Protein AF-A0A3C1W6X6-F1 (afdb_monomer)

pLDDT: mean 95.77, std 2.45, range [83.62, 98.12]

Solvent-accessible surface area (backbone atoms only — not comparable to full-atom values): 4806 Å² total; per-residue (Å²): 105,64,94,84,52,65,65,88,92,65,80,93,77,54,68,93,47,35,94,77,49,53,71,83,41,43,69,62,53,50,50,29,52,76,70,72,42,70,50,75,30,56,35,66,29,69,86,48,65,55,21,58,54,47,32,51,55,45,38,76,73,72,41,53,57,43,65,48,55,50,19,48,54,43,44,54,72,69,75,104

Nearest PDB structures (foldseek):
  3flh-assembly1_A  TM=8.358E-01  e=1.006E-01  Lactiplantibacillus plantarum
  3fnj-assembly2_E  TM=8.887E-01  e=3.038E-01  Lactiplantibacillus plantarum
  1ecx-assembly1_A  TM=4.004E-01  e=1.961E+00  Thermotoga maritima
  3e70-assembly1_C  TM=4.599E-01  e=9.600E+00  Pyrococcus furiosus

Sequence (80 aa):
FFRLGHIPGAFNLPLKTFDTEVHSFLQYLEEARSSGKKVVIYCADKDCPDSLTTARKLARLGYSTSVYRGGWKEWRSAGL

Structure (mmCIF, N/CA/C/O backbone):
data_AF-A0A3C1W6X6-F1
#
_entry.id   AF-A0A3C1W6X6-F1
#
loop_
_atom_site.group_PDB
_atom_site.id
_atom_site.type_symbol
_atom_site.label_atom_id
_atom_site.label_alt_id
_atom_site.label_comp_id
_atom_site.label_asym_id
_atom_site.label_entity_id
_atom_site.label_seq_id
_atom_site.pdbx_PDB_ins_code
_atom_site.Cartn_x
_atom_site.Cartn_y
_atom_site.Cartn_z
_atom_site.occupancy
_atom_site.B_iso_or_equiv
_atom_site.auth_seq_id
_atom_site.auth_comp_id
_atom_site.auth_asym_id
_atom_site.auth_atom_id
_atom_site.pdbx_PDB_model_num
ATOM 1 N N . PHE A 1 1 ? 3.484 2.125 -12.880 1.00 83.62 1 PHE A N 1
ATOM 2 C CA . PHE A 1 1 ? 2.471 1.311 -13.583 1.00 83.62 1 PHE A CA 1
ATOM 3 C C . PHE A 1 1 ? 1.045 1.791 -13.318 1.00 83.62 1 PHE A C 1
ATOM 5 O O . PHE A 1 1 ? 0.260 1.717 -14.241 1.00 83.62 1 PHE A O 1
ATOM 12 N N . PHE A 1 2 ? 0.722 2.352 -12.144 1.00 91.62 2 PHE A N 1
ATOM 13 C CA . PHE A 1 2 ? -0.651 2.722 -11.757 1.00 91.62 2 PHE A CA 1
ATOM 14 C C . PHE A 1 2 ? -1.487 3.457 -12.830 1.00 91.62 2 PHE A C 1
ATOM 16 O O . PHE A 1 2 ? -2.612 3.057 -13.116 1.00 91.62 2 PHE A O 1
ATOM 23 N N . ARG A 1 3 ? -0.926 4.487 -13.491 1.00 92.44 3 ARG A N 1
ATOM 24 C CA . ARG A 1 3 ? -1.610 5.222 -14.583 1.00 92.44 3 ARG A CA 1
ATOM 25 C C . ARG A 1 3 ? -1.867 4.391 -15.849 1.00 92.44 3 ARG A C 1
ATOM 27 O O . ARG A 1 3 ? -2.733 4.748 -16.630 1.00 92.44 3 ARG A O 1
ATOM 34 N N . LEU A 1 4 ? -1.095 3.327 -16.066 1.00 90.25 4 LEU A N 1
ATOM 35 C CA . LEU A 1 4 ? -1.264 2.386 -17.181 1.00 90.25 4 LEU A CA 1
ATOM 36 C C . LEU A 1 4 ? -2.274 1.274 -16.849 1.00 90.25 4 LEU A C 1
ATOM 38 O O . LEU A 1 4 ? -2.669 0.527 -17.737 1.00 90.25 4 LEU A O 1
ATOM 42 N N . GLY A 1 5 ? -2.638 1.126 -15.574 1.00 93.06 5 GLY A N 1
ATOM 43 C CA . GLY A 1 5 ? -3.502 0.070 -15.061 1.00 93.06 5 GLY A CA 1
ATOM 44 C C . GLY A 1 5 ? -3.210 -0.211 -13.587 1.00 93.06 5 GLY A C 1
ATOM 45 O O . GLY A 1 5 ? -2.060 -0.132 -13.141 1.00 93.06 5 GLY A O 1
ATOM 46 N N . HIS A 1 6 ? -4.263 -0.512 -12.835 1.00 96.88 6 HIS A N 1
ATOM 47 C CA . HIS A 1 6 ? -4.221 -0.838 -11.414 1.00 96.88 6 HIS A CA 1
ATOM 48 C C . HIS A 1 6 ? -5.459 -1.657 -11.034 1.00 96.88 6 HIS A C 1
ATOM 50 O O . HIS A 1 6 ? -6.451 -1.661 -11.763 1.00 96.88 6 HIS A O 1
ATOM 56 N N . ILE A 1 7 ? -5.396 -2.338 -9.889 1.00 97.06 7 ILE A N 1
ATOM 57 C CA . ILE A 1 7 ? -6.543 -3.065 -9.332 1.00 97.06 7 ILE A CA 1
ATOM 58 C C . ILE A 1 7 ? -7.682 -2.059 -9.074 1.00 97.06 7 ILE A C 1
ATOM 60 O O . ILE A 1 7 ? -7.414 -1.035 -8.436 1.00 97.06 7 ILE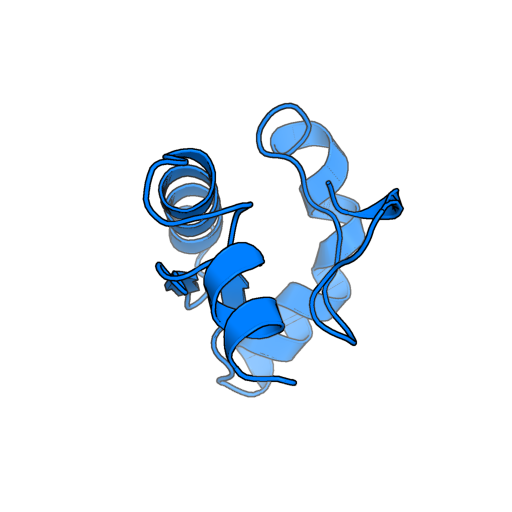 A O 1
ATOM 64 N N . PRO A 1 8 ? -8.925 -2.305 -9.536 1.00 96.19 8 PRO A N 1
ATOM 65 C CA . PRO A 1 8 ? -10.040 -1.381 -9.334 1.00 96.19 8 PRO A CA 1
ATOM 66 C C . PRO A 1 8 ? -10.236 -1.000 -7.862 1.00 96.19 8 PRO A C 1
ATOM 68 O O . PRO A 1 8 ? -10.207 -1.850 -6.975 1.00 96.19 8 PRO A O 1
ATOM 71 N N . GLY A 1 9 ? -10.415 0.297 -7.598 1.00 94.50 9 GLY A N 1
ATOM 72 C CA . GLY A 1 9 ? -10.557 0.833 -6.238 1.00 94.50 9 GLY A CA 1
ATOM 73 C C . GLY A 1 9 ? -9.244 0.972 -5.456 1.00 94.50 9 GLY A C 1
ATOM 74 O O . GLY A 1 9 ? -9.269 1.420 -4.312 1.00 94.50 9 GLY A O 1
ATOM 75 N N . ALA A 1 10 ? -8.094 0.621 -6.041 1.00 96.81 10 ALA A N 1
ATOM 76 C CA . ALA A 1 10 ? -6.804 0.845 -5.402 1.00 96.81 10 ALA A CA 1
ATOM 77 C C . ALA A 1 10 ? -6.422 2.329 -5.380 1.00 96.81 10 ALA A C 1
ATOM 79 O O . ALA A 1 10 ? -6.652 3.071 -6.332 1.00 96.81 10 ALA A O 1
ATOM 80 N N . PHE A 1 11 ? -5.724 2.724 -4.320 1.00 95.69 11 PHE A N 1
ATOM 81 C CA . PHE A 1 11 ? -5.094 4.032 -4.209 1.00 95.69 11 PHE A CA 1
ATOM 82 C C . PHE A 1 11 ? -3.613 3.968 -4.596 1.00 95.69 11 PHE A C 1
ATOM 84 O O . PHE A 1 11 ? -2.933 2.969 -4.351 1.00 95.69 11 PHE A O 1
ATOM 91 N N . ASN A 1 12 ? -3.097 5.050 -5.181 1.00 96.00 12 ASN A N 1
ATOM 92 C CA . ASN A 1 12 ? -1.683 5.168 -5.522 1.00 96.00 12 ASN A CA 1
ATOM 93 C C . ASN A 1 12 ? -0.904 5.813 -4.368 1.00 96.00 12 ASN A C 1
ATOM 95 O O . ASN A 1 12 ? -0.961 7.028 -4.209 1.00 96.00 12 ASN A O 1
ATOM 99 N N . LEU A 1 13 ? -0.150 5.008 -3.615 1.00 95.25 13 LEU A N 1
ATOM 100 C CA . LEU A 1 13 ? 0.777 5.467 -2.573 1.00 95.25 13 LEU A CA 1
ATOM 101 C C . LEU A 1 13 ? 2.189 4.909 -2.847 1.00 95.25 13 LEU A C 1
ATOM 103 O O . LEU A 1 13 ? 2.527 3.818 -2.372 1.00 95.25 13 LEU A O 1
ATOM 107 N N . PRO A 1 14 ? 3.015 5.602 -3.653 1.00 93.56 14 PRO A N 1
ATOM 108 C CA . PRO A 1 14 ? 4.386 5.185 -3.931 1.00 93.56 14 PRO A CA 1
ATOM 109 C C . PRO A 1 14 ? 5.263 5.205 -2.673 1.00 93.56 14 PRO A C 1
ATOM 111 O O . PRO A 1 14 ? 5.202 6.130 -1.867 1.00 93.56 14 PRO A O 1
ATOM 114 N N . LEU A 1 15 ? 6.166 4.228 -2.531 1.00 95.44 15 LEU A N 1
ATOM 115 C CA . LEU A 1 15 ? 7.070 4.163 -1.375 1.00 95.44 15 LEU A CA 1
ATOM 116 C C . LEU A 1 15 ? 7.949 5.420 -1.242 1.00 95.44 15 LEU A C 1
ATOM 118 O O . LEU A 1 15 ? 8.183 5.895 -0.131 1.00 95.44 15 LEU A O 1
ATOM 122 N N . LYS A 1 16 ? 8.409 5.971 -2.374 1.00 95.56 16 LYS A N 1
ATOM 123 C CA . LYS A 1 16 ? 9.278 7.159 -2.429 1.00 95.56 16 LYS A CA 1
ATOM 124 C C . LYS A 1 16 ? 8.636 8.400 -1.798 1.00 95.56 16 LYS A C 1
ATOM 126 O O . LYS A 1 16 ? 9.350 9.226 -1.246 1.00 95.56 16 LYS A O 1
ATOM 131 N N . THR A 1 17 ? 7.317 8.526 -1.893 1.00 95.44 17 THR A N 1
ATOM 132 C CA . THR A 1 17 ? 6.545 9.675 -1.400 1.00 95.44 17 THR A CA 1
ATOM 133 C C . THR A 1 17 ? 5.721 9.329 -0.164 1.00 95.44 17 THR A C 1
ATOM 135 O O . THR A 1 17 ? 4.908 10.135 0.276 1.00 95.44 17 THR A O 1
ATOM 138 N N . PHE A 1 18 ? 5.942 8.151 0.435 1.00 95.94 18 PHE A N 1
ATOM 139 C CA . PHE A 1 18 ? 5.133 7.662 1.549 1.00 95.94 18 PHE A CA 1
ATOM 140 C C . PHE A 1 18 ? 5.031 8.682 2.683 1.00 95.94 18 PHE A C 1
ATOM 142 O O . PHE A 1 18 ? 3.932 9.003 3.117 1.00 95.94 18 PHE A O 1
ATOM 149 N N . ASP A 1 19 ? 6.168 9.202 3.152 1.00 94.56 19 ASP A N 1
ATOM 150 C CA . ASP A 1 19 ? 6.200 10.032 4.360 1.00 94.56 19 ASP A CA 1
ATOM 151 C C . ASP A 1 19 ? 5.496 11.387 4.145 1.00 94.56 19 ASP A C 1
ATOM 153 O O . ASP A 1 19 ? 5.001 11.982 5.096 1.00 94.56 19 ASP A O 1
ATOM 157 N N . THR A 1 20 ? 5.383 11.847 2.895 1.00 95.81 20 THR A N 1
ATOM 158 C CA . THR A 1 20 ? 4.683 13.088 2.537 1.00 95.81 20 THR A CA 1
ATOM 159 C C . THR A 1 20 ? 3.218 12.870 2.161 1.00 95.81 20 THR A C 1
ATOM 161 O O . THR A 1 20 ? 2.394 13.746 2.400 1.00 95.81 20 THR A O 1
ATOM 164 N N . GLU A 1 21 ? 2.872 11.723 1.570 1.00 95.12 21 GLU A N 1
ATOM 165 C CA . GLU A 1 21 ? 1.542 11.479 0.989 1.00 95.12 21 GLU A CA 1
ATOM 166 C C . GLU A 1 21 ? 0.635 10.609 1.865 1.00 95.12 21 GLU A C 1
ATOM 168 O O . GLU A 1 21 ? -0.581 10.644 1.695 1.00 95.12 21 GLU A O 1
ATOM 173 N N . VAL A 1 22 ? 1.175 9.854 2.833 1.00 95.50 22 VAL A N 1
ATOM 174 C CA . VAL A 1 22 ? 0.369 8.958 3.687 1.00 95.50 22 VAL A CA 1
ATOM 175 C C . VAL A 1 22 ? -0.751 9.705 4.419 1.00 95.50 22 VAL A C 1
ATOM 177 O O . VAL A 1 22 ? -1.841 9.164 4.602 1.00 95.50 22 VAL A O 1
ATOM 180 N N . HIS A 1 23 ? -0.522 10.974 4.767 1.00 94.50 23 HIS A N 1
ATOM 181 C CA . HIS A 1 23 ? -1.503 11.817 5.444 1.00 94.50 23 HIS A CA 1
ATOM 182 C C . HIS A 1 23 ? -2.781 12.039 4.624 1.00 94.50 23 HIS A C 1
ATOM 184 O O . HIS A 1 23 ? -3.870 12.116 5.191 1.00 94.50 23 HIS A O 1
ATOM 190 N N . SER A 1 24 ? -2.679 12.055 3.292 1.00 96.38 24 SER A N 1
ATOM 191 C CA . SER A 1 24 ? -3.832 12.174 2.392 1.00 96.38 24 SER A CA 1
ATOM 192 C C . SER A 1 24 ? -4.751 10.948 2.426 1.00 96.38 24 SER A C 1
ATOM 194 O O . SER A 1 24 ? -5.881 11.019 1.950 1.00 96.38 24 SER A O 1
ATOM 196 N N . PHE A 1 25 ? -4.296 9.835 3.010 1.00 95.88 25 PHE A N 1
ATOM 197 C CA . PHE A 1 25 ? -5.052 8.589 3.122 1.00 95.88 25 PHE A CA 1
ATOM 198 C C . PHE A 1 25 ? -5.575 8.318 4.536 1.00 95.88 25 PHE A C 1
ATOM 200 O O . PHE A 1 25 ? -6.204 7.282 4.746 1.00 95.88 25 PHE A O 1
ATOM 207 N N . LEU A 1 26 ? -5.362 9.227 5.500 1.00 95.44 26 LEU A N 1
ATOM 208 C CA . LEU A 1 26 ? -5.732 9.001 6.904 1.00 95.44 26 LEU A CA 1
ATOM 209 C C . LEU A 1 26 ? -7.201 8.629 7.072 1.00 95.44 26 LEU A C 1
ATOM 211 O O . LEU A 1 26 ? -7.488 7.674 7.777 1.00 95.44 26 LEU A O 1
ATOM 215 N N . GLN A 1 27 ? -8.123 9.305 6.382 1.00 97.12 27 GLN A N 1
ATOM 216 C CA . GLN A 1 27 ? -9.548 8.978 6.479 1.00 97.12 27 GLN A CA 1
ATOM 217 C C . GLN A 1 27 ? -9.829 7.505 6.132 1.00 97.12 27 GLN A C 1
ATOM 219 O O . GLN A 1 27 ? -10.497 6.814 6.896 1.00 97.12 27 GLN A O 1
ATOM 224 N N . TYR A 1 28 ? -9.274 7.002 5.026 1.00 96.44 28 TYR A N 1
ATOM 225 C CA . TYR A 1 28 ? -9.458 5.612 4.595 1.00 96.44 28 TYR A CA 1
ATOM 226 C C . TYR A 1 28 ? -8.752 4.614 5.517 1.00 96.44 28 TYR A C 1
ATOM 228 O O . TYR A 1 28 ? -9.267 3.527 5.776 1.00 96.44 28 TYR A O 1
ATOM 236 N N . LEU A 1 29 ? -7.565 4.971 6.014 1.00 97.25 29 LEU A N 1
ATOM 237 C CA . LEU A 1 29 ? -6.807 4.137 6.946 1.00 97.25 29 LEU A CA 1
ATOM 238 C C . LEU A 1 29 ? -7.528 4.015 8.296 1.00 97.25 29 LEU A C 1
ATOM 240 O O . LEU A 1 29 ? -7.609 2.924 8.860 1.00 97.25 29 LEU A O 1
ATOM 244 N N . GLU A 1 30 ? -8.100 5.114 8.784 1.00 97.88 30 GLU A N 1
ATOM 245 C CA . GLU A 1 30 ? -8.902 5.148 10.004 1.00 97.88 30 GLU A CA 1
ATOM 246 C C . GLU A 1 30 ? -10.227 4.401 9.856 1.00 97.88 30 GLU A C 1
ATOM 248 O O . GLU A 1 30 ? -10.608 3.655 10.757 1.00 97.88 30 GLU A O 1
ATOM 253 N N . GLU A 1 31 ? -10.895 4.518 8.708 1.00 97.75 31 GLU A N 1
ATOM 254 C CA . GLU A 1 31 ? -12.084 3.721 8.397 1.00 97.75 31 GLU A CA 1
ATOM 255 C C . GLU A 1 31 ? -11.761 2.221 8.346 1.00 97.75 31 GLU A C 1
ATOM 257 O O . GLU A 1 31 ? -12.483 1.398 8.917 1.00 97.75 31 GLU A O 1
ATOM 262 N N . ALA A 1 32 ? -10.654 1.836 7.703 1.00 97.00 32 ALA A N 1
ATOM 263 C CA . ALA A 1 32 ? -10.217 0.444 7.681 1.00 97.00 32 ALA A CA 1
ATOM 264 C C . ALA A 1 32 ? -9.941 -0.069 9.102 1.00 97.00 32 ALA A C 1
ATOM 266 O O . ALA A 1 32 ? -10.380 -1.161 9.459 1.00 97.00 32 ALA A O 1
ATOM 267 N N . ARG A 1 33 ? -9.279 0.743 9.936 1.00 97.50 33 ARG A N 1
ATOM 268 C CA . ARG A 1 33 ? -8.991 0.414 11.335 1.00 97.50 33 ARG A CA 1
ATOM 269 C C . ARG A 1 33 ? -10.264 0.239 12.163 1.00 97.50 33 ARG A C 1
ATOM 271 O O . ARG A 1 33 ? -10.396 -0.775 12.843 1.00 97.50 33 ARG A O 1
ATOM 278 N N . SER A 1 34 ? -11.197 1.189 12.099 1.00 97.69 34 SER A N 1
ATOM 279 C CA . SER A 1 34 ? -12.434 1.162 12.893 1.00 97.69 34 SER A CA 1
ATOM 280 C C . SER A 1 34 ? -13.383 0.036 12.479 1.00 97.69 34 SER A C 1
ATOM 282 O O . SER A 1 34 ? -14.063 -0.538 13.325 1.00 97.69 34 SER A O 1
ATOM 284 N N . SER A 1 35 ? -13.383 -0.333 11.196 1.00 97.38 35 SER A N 1
ATOM 285 C CA . SER A 1 35 ? -14.172 -1.450 10.663 1.00 97.38 35 SER A CA 1
ATOM 286 C C . SER A 1 35 ? -13.480 -2.817 10.768 1.00 97.38 35 SER A C 1
ATOM 288 O O . SER A 1 35 ? -14.024 -3.815 10.295 1.00 97.38 35 SER A O 1
ATOM 290 N N . GLY A 1 36 ? -12.280 -2.886 11.359 1.00 96.31 36 GLY A N 1
ATOM 291 C CA . GLY A 1 36 ? -11.507 -4.127 11.483 1.00 96.31 36 GLY A CA 1
ATOM 292 C C . GLY A 1 36 ? -11.017 -4.698 10.146 1.00 96.31 36 GLY A C 1
ATOM 293 O O . GLY A 1 36 ? -10.641 -5.869 10.069 1.00 96.31 36 GLY A O 1
ATOM 294 N N . LYS A 1 37 ? -11.022 -3.892 9.079 1.00 97.06 37 LYS A N 1
ATOM 295 C CA . LYS A 1 37 ? -10.546 -4.285 7.752 1.00 97.06 37 LYS A CA 1
ATOM 296 C C . LYS A 1 37 ? -9.024 -4.240 7.686 1.00 97.06 37 LYS A C 1
ATOM 298 O O . LYS A 1 37 ? -8.344 -3.488 8.382 1.00 97.06 37 LYS A O 1
ATOM 303 N N . LYS A 1 38 ? -8.485 -5.051 6.780 1.00 97.19 38 LYS A N 1
ATOM 304 C CA . LYS A 1 38 ? -7.052 -5.129 6.514 1.00 97.19 38 LYS A CA 1
ATOM 305 C C . LYS A 1 38 ? -6.697 -4.291 5.288 1.00 97.19 38 LYS A C 1
ATOM 307 O O . LYS A 1 38 ? -7.340 -4.420 4.250 1.00 97.19 38 LYS A O 1
ATOM 312 N N . VAL A 1 39 ? -5.658 -3.469 5.392 1.00 98.00 39 VAL A N 1
ATOM 313 C CA . VAL A 1 39 ? -5.109 -2.711 4.263 1.00 98.00 39 VAL A CA 1
ATOM 314 C C . VAL A 1 39 ? -4.238 -3.650 3.434 1.00 98.00 39 VAL A C 1
ATOM 316 O O . VAL A 1 39 ? -3.263 -4.211 3.938 1.00 98.00 39 VAL A O 1
ATOM 319 N N . VAL A 1 40 ? -4.590 -3.844 2.165 1.00 98.00 40 VAL A N 1
ATOM 320 C CA . VAL A 1 40 ? -3.836 -4.705 1.247 1.00 98.00 40 VAL A CA 1
ATOM 321 C C . VAL A 1 40 ? -2.938 -3.846 0.366 1.00 98.00 40 VAL A C 1
ATOM 323 O O . VAL A 1 40 ? -3.408 -2.954 -0.335 1.00 98.00 40 VAL A O 1
ATOM 326 N N . ILE A 1 41 ? -1.637 -4.124 0.402 1.00 97.88 41 ILE A N 1
ATOM 327 C CA . ILE A 1 41 ? -0.620 -3.437 -0.390 1.00 97.88 41 ILE A CA 1
ATOM 328 C C . ILE A 1 41 ? -0.157 -4.381 -1.497 1.00 97.88 41 ILE A C 1
ATOM 330 O O . ILE A 1 41 ? 0.054 -5.572 -1.269 1.00 97.88 41 ILE A O 1
ATOM 334 N N . TYR A 1 42 ? 0.051 -3.849 -2.695 1.00 97.75 42 TYR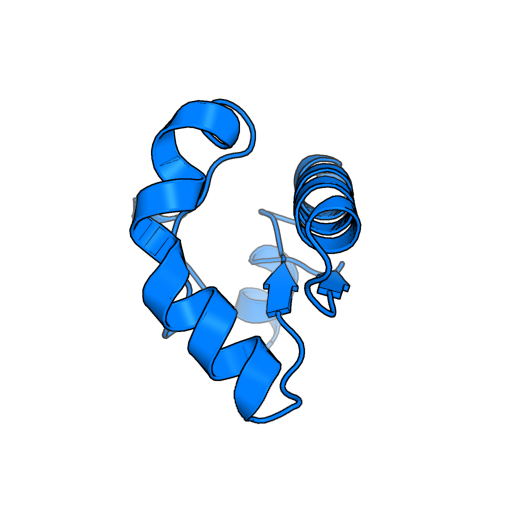 A N 1
ATOM 335 C CA . TYR A 1 42 ? 0.606 -4.591 -3.820 1.00 97.75 42 TYR A CA 1
ATOM 336 C C . TYR A 1 42 ? 1.561 -3.704 -4.625 1.00 97.75 42 TYR A C 1
ATOM 338 O O . TYR A 1 42 ? 1.550 -2.480 -4.498 1.00 97.75 42 TYR A O 1
ATOM 346 N N . CYS A 1 43 ? 2.414 -4.329 -5.432 1.00 96.38 43 CYS A N 1
ATOM 347 C CA . CYS A 1 43 ? 3.277 -3.640 -6.392 1.00 96.38 43 CYS A CA 1
ATOM 348 C C . CYS A 1 43 ? 3.040 -4.210 -7.802 1.00 96.38 43 CYS A C 1
ATOM 350 O O . CYS A 1 43 ? 2.037 -4.879 -8.045 1.00 96.38 43 CYS A O 1
ATOM 352 N N . ALA A 1 44 ? 3.935 -3.940 -8.749 1.00 94.94 44 ALA A N 1
ATOM 353 C CA . ALA A 1 44 ? 3.827 -4.441 -10.111 1.00 94.94 44 ALA A CA 1
ATOM 354 C C . ALA A 1 44 ? 3.761 -5.978 -10.159 1.00 94.94 44 ALA A C 1
ATOM 356 O O . ALA A 1 44 ? 2.912 -6.525 -10.857 1.00 94.94 44 ALA A O 1
ATOM 357 N N . ASP A 1 45 ? 4.611 -6.658 -9.390 1.00 94.75 45 ASP A N 1
ATOM 358 C CA . ASP A 1 45 ? 4.733 -8.115 -9.352 1.00 94.75 45 ASP A CA 1
ATOM 359 C C . ASP A 1 45 ? 5.474 -8.585 -8.082 1.00 94.75 45 ASP A C 1
ATOM 361 O O . ASP A 1 45 ? 5.795 -7.789 -7.191 1.00 94.75 45 ASP A O 1
ATOM 365 N N . LYS A 1 46 ? 5.749 -9.894 -8.024 1.00 93.31 46 LYS A N 1
ATOM 366 C CA . LYS A 1 46 ? 6.429 -10.592 -6.924 1.00 93.31 46 LYS A CA 1
ATOM 367 C C . LYS A 1 46 ? 7.874 -10.158 -6.669 1.00 93.31 46 LYS A C 1
ATOM 369 O O . LYS A 1 46 ? 8.382 -10.430 -5.582 1.00 93.31 46 LYS A O 1
ATOM 374 N N . ASP A 1 47 ? 8.532 -9.557 -7.658 1.00 93.12 47 ASP A N 1
ATOM 375 C CA . ASP A 1 47 ? 9.952 -9.200 -7.600 1.00 93.12 47 ASP A CA 1
ATOM 376 C C . ASP A 1 47 ? 10.141 -7.761 -7.083 1.00 93.12 47 ASP A C 1
ATOM 378 O O . ASP A 1 47 ? 11.254 -7.343 -6.766 1.00 93.12 47 ASP A O 1
ATOM 382 N N . CYS A 1 48 ? 9.046 -7.011 -6.916 1.00 91.50 48 CYS A N 1
ATOM 383 C CA . CYS A 1 48 ? 9.061 -5.671 -6.347 1.00 91.50 48 CYS A CA 1
ATOM 384 C C . CYS A 1 48 ? 9.047 -5.682 -4.798 1.00 91.50 48 CYS A C 1
ATOM 386 O O . CYS A 1 48 ? 8.045 -6.081 -4.186 1.00 91.50 48 CYS A O 1
ATOM 388 N N . PRO A 1 49 ? 10.094 -5.154 -4.132 1.00 92.25 49 PRO A N 1
ATOM 389 C CA . PRO A 1 49 ? 10.188 -5.145 -2.670 1.00 92.25 49 PRO A CA 1
ATOM 390 C C . PRO A 1 49 ? 9.328 -4.058 -2.002 1.00 92.25 49 PRO A C 1
ATOM 392 O O . PRO A 1 49 ? 9.060 -4.134 -0.799 1.00 92.25 49 PRO A O 1
ATOM 395 N N . ASP A 1 50 ? 8.883 -3.049 -2.756 1.00 94.88 50 ASP A N 1
ATOM 396 C CA . ASP A 1 50 ? 8.247 -1.846 -2.208 1.00 94.88 50 ASP A CA 1
ATOM 397 C C . ASP A 1 50 ? 6.962 -2.154 -1.441 1.00 94.88 50 ASP A C 1
ATOM 399 O O . ASP A 1 50 ? 6.712 -1.561 -0.392 1.00 94.88 50 ASP A O 1
ATOM 403 N N . SER A 1 51 ? 6.174 -3.122 -1.920 1.00 95.38 51 SER A N 1
ATOM 404 C CA . SER A 1 51 ? 4.906 -3.508 -1.287 1.00 95.38 51 SER A CA 1
ATOM 405 C C . SER A 1 51 ? 5.095 -3.953 0.167 1.00 95.38 51 SER A C 1
ATOM 407 O O . SER A 1 51 ? 4.344 -3.535 1.051 1.00 95.38 51 SER A O 1
ATOM 409 N N . LEU A 1 52 ? 6.145 -4.734 0.441 1.00 96.31 52 LEU A N 1
ATOM 410 C CA . LEU A 1 52 ? 6.484 -5.186 1.786 1.00 96.31 52 LEU A CA 1
ATOM 411 C C . LEU A 1 52 ? 6.961 -4.028 2.667 1.00 96.31 52 LEU A C 1
ATOM 413 O O . LEU A 1 52 ? 6.587 -3.945 3.838 1.00 96.31 52 LEU A O 1
ATOM 417 N N . THR A 1 53 ? 7.769 -3.123 2.118 1.00 97.56 53 THR A N 1
ATOM 418 C CA . THR A 1 53 ? 8.268 -1.960 2.860 1.00 97.56 53 THR A CA 1
ATOM 419 C C . THR A 1 53 ? 7.132 -1.011 3.237 1.00 97.56 53 THR A C 1
ATOM 421 O O . THR A 1 53 ? 7.037 -0.613 4.400 1.00 97.56 53 THR A O 1
ATOM 424 N N . THR A 1 54 ? 6.226 -0.708 2.306 1.00 97.19 54 THR A N 1
ATOM 425 C CA . THR A 1 54 ? 5.035 0.114 2.563 1.00 97.19 54 THR A CA 1
ATOM 426 C C . THR A 1 54 ? 4.109 -0.548 3.586 1.00 97.19 54 THR A C 1
ATOM 428 O O . THR A 1 54 ? 3.685 0.107 4.538 1.00 97.19 54 THR A O 1
ATOM 431 N N . ALA A 1 55 ? 3.863 -1.860 3.475 1.00 97.38 55 ALA A N 1
ATOM 432 C CA . ALA A 1 55 ? 3.056 -2.596 4.452 1.00 97.38 55 ALA A CA 1
ATOM 433 C C . ALA A 1 55 ? 3.653 -2.541 5.868 1.00 97.38 55 ALA A C 1
ATOM 435 O O . ALA A 1 55 ? 2.923 -2.355 6.841 1.00 97.38 55 ALA A O 1
ATOM 436 N N . ARG A 1 56 ? 4.984 -2.644 5.994 1.00 97.88 56 ARG A N 1
ATOM 437 C CA . ARG A 1 56 ? 5.691 -2.494 7.278 1.00 97.88 56 ARG A CA 1
ATOM 438 C C . ARG A 1 56 ? 5.609 -1.072 7.826 1.00 97.88 56 ARG A C 1
ATOM 440 O O . ARG A 1 56 ? 5.462 -0.911 9.034 1.00 97.88 56 ARG A O 1
ATOM 447 N N . LYS A 1 57 ? 5.712 -0.047 6.969 1.00 97.81 57 LYS A N 1
ATOM 448 C CA . LYS A 1 57 ? 5.544 1.354 7.386 1.00 97.81 57 LYS A C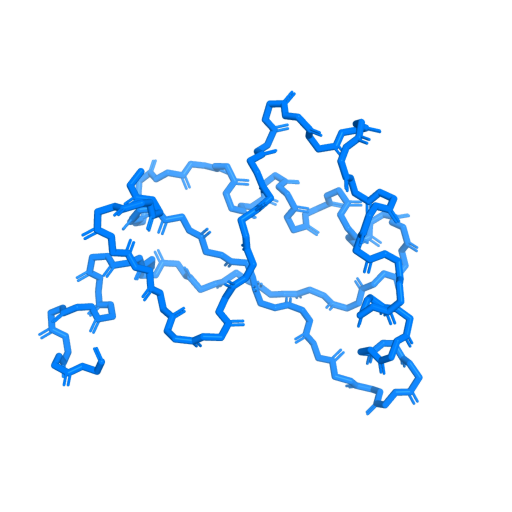A 1
ATOM 449 C C . LYS A 1 57 ? 4.145 1.584 7.969 1.00 97.81 57 LYS A C 1
ATOM 451 O O . LYS A 1 57 ? 4.050 2.075 9.086 1.00 97.81 57 LYS A O 1
ATOM 456 N N . LEU A 1 58 ? 3.089 1.147 7.281 1.00 97.62 58 LEU A N 1
ATOM 457 C CA . LEU A 1 58 ? 1.707 1.253 7.773 1.00 97.62 58 LEU A CA 1
ATOM 458 C C . LEU A 1 58 ? 1.458 0.417 9.040 1.00 97.62 58 LEU A C 1
ATOM 460 O O . LEU A 1 58 ? 0.798 0.892 9.959 1.00 97.62 58 LEU A O 1
ATOM 464 N N . ALA A 1 59 ? 2.034 -0.785 9.136 1.00 97.94 59 ALA A N 1
ATOM 465 C CA . ALA A 1 59 ? 1.925 -1.612 10.339 1.00 97.94 59 ALA A CA 1
ATOM 466 C C . ALA A 1 59 ? 2.539 -0.937 11.575 1.00 97.94 59 ALA A C 1
ATOM 468 O O . ALA A 1 59 ? 1.964 -0.998 12.658 1.00 97.94 59 ALA A O 1
ATOM 469 N N . ARG A 1 60 ? 3.672 -0.235 11.418 1.00 97.81 60 ARG A N 1
ATOM 470 C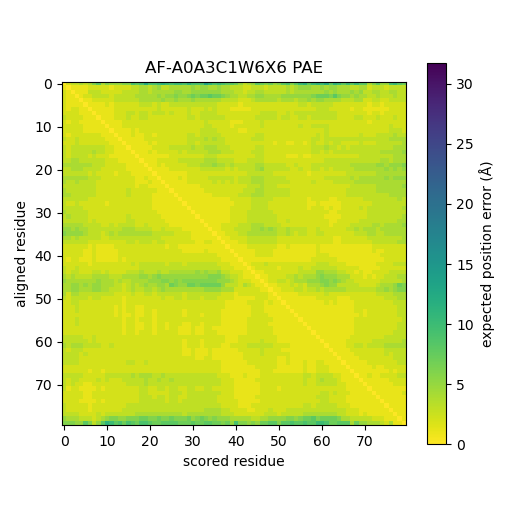 CA . ARG A 1 60 ? 4.277 0.556 12.507 1.00 97.81 60 ARG A CA 1
ATOM 471 C C . ARG A 1 60 ? 3.407 1.727 12.966 1.00 97.81 60 ARG A C 1
ATOM 473 O O . ARG A 1 60 ? 3.569 2.171 14.094 1.00 97.81 60 ARG A O 1
ATOM 480 N N . LEU A 1 61 ? 2.490 2.199 12.121 1.00 96.00 61 LEU A N 1
ATOM 481 C CA . LEU A 1 61 ? 1.488 3.208 12.479 1.00 96.00 61 LEU A CA 1
ATOM 482 C C . LEU A 1 61 ? 0.237 2.595 13.140 1.00 96.00 61 LEU A C 1
ATOM 484 O O . LEU A 1 61 ? -0.687 3.321 13.490 1.00 96.00 61 LEU A O 1
ATOM 488 N N . GLY A 1 62 ? 0.195 1.271 13.327 1.00 96.69 62 GLY A N 1
ATOM 4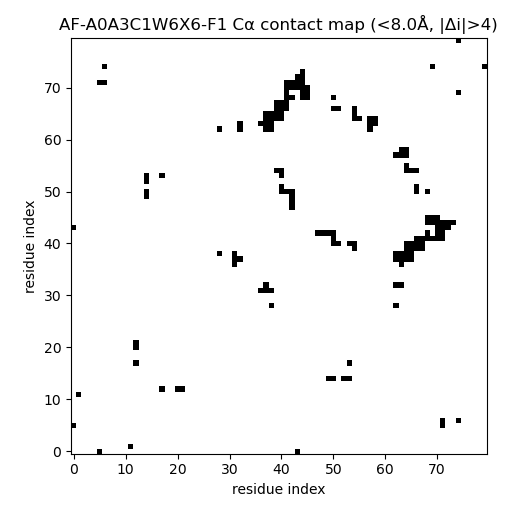89 C CA . GLY A 1 62 ? -0.909 0.570 13.987 1.00 96.69 62 GLY A CA 1
ATOM 490 C C . GLY A 1 62 ? -2.016 0.081 13.050 1.00 96.69 62 GLY A C 1
ATOM 491 O O . GLY A 1 62 ? -3.045 -0.393 13.530 1.00 96.69 62 GLY A O 1
ATOM 492 N N . TYR A 1 63 ? -1.833 0.161 11.729 1.00 98.00 63 TYR A N 1
ATOM 493 C CA . TYR A 1 63 ? -2.803 -0.369 10.768 1.00 98.00 63 TYR A CA 1
ATOM 494 C C . TYR A 1 63 ? -2.577 -1.864 10.507 1.00 98.00 63 TYR A C 1
ATOM 496 O O . TYR A 1 63 ? -1.444 -2.319 10.349 1.00 98.00 63 TYR A O 1
ATOM 504 N N . SER A 1 64 ? -3.659 -2.641 10.408 1.00 98.06 64 SER A N 1
ATOM 505 C CA . SER A 1 64 ? -3.575 -4.053 10.015 1.00 98.06 64 SER A CA 1
ATOM 506 C C . SER A 1 64 ? -3.277 -4.153 8.522 1.00 98.06 64 SER A C 1
ATOM 508 O O . SER A 1 64 ? -4.057 -3.660 7.707 1.00 98.06 64 SER A O 1
ATOM 510 N N . THR A 1 65 ? -2.158 -4.778 8.145 1.00 98.12 65 THR A N 1
ATOM 511 C CA . THR A 1 65 ? -1.710 -4.836 6.747 1.00 98.12 65 THR A CA 1
ATOM 512 C C . THR A 1 65 ? -1.530 -6.257 6.222 1.00 98.12 65 THR A C 1
ATOM 514 O O . THR A 1 65 ? -1.326 -7.225 6.958 1.00 98.12 65 THR A O 1
ATOM 517 N N . SER A 1 66 ? -1.618 -6.409 4.904 1.00 97.88 66 SER A N 1
ATOM 518 C CA . SER A 1 66 ? -1.198 -7.607 4.175 1.00 97.88 66 SER A CA 1
ATOM 519 C C . SER A 1 66 ? -0.635 -7.232 2.816 1.00 97.88 66 SER A C 1
ATOM 521 O O . SER A 1 66 ? -0.932 -6.167 2.282 1.00 97.88 66 SER A O 1
ATOM 523 N N . VAL A 1 67 ? 0.194 -8.113 2.262 1.00 97.81 67 VAL A N 1
ATOM 524 C CA . VAL A 1 67 ? 0.804 -7.916 0.947 1.00 97.81 67 VAL A CA 1
ATOM 525 C C . VAL A 1 67 ? 0.212 -8.917 -0.028 1.00 97.81 67 VAL A C 1
ATOM 527 O O . VAL A 1 67 ? 0.329 -10.125 0.180 1.00 97.81 67 VAL A O 1
ATOM 530 N N . T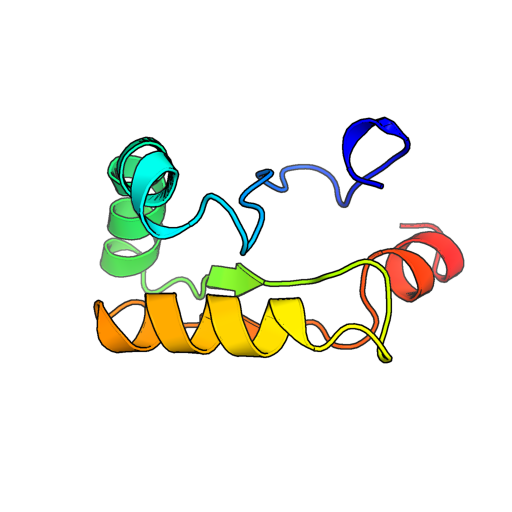YR A 1 68 ? -0.372 -8.424 -1.115 1.00 97.50 68 TYR A N 1
ATOM 531 C CA . TYR A 1 68 ? -0.709 -9.262 -2.256 1.00 97.50 68 TYR A CA 1
ATOM 532 C C . TYR A 1 68 ? 0.531 -9.423 -3.144 1.00 97.50 68 TYR A C 1
ATOM 534 O O . TYR A 1 68 ? 0.871 -8.547 -3.941 1.00 97.50 68 TYR A O 1
ATOM 542 N N . ARG A 1 69 ? 1.249 -10.539 -2.953 1.00 95.25 69 ARG A N 1
ATOM 543 C CA . ARG A 1 69 ? 2.564 -10.786 -3.577 1.00 95.25 69 ARG A CA 1
ATOM 544 C C . ARG A 1 69 ? 2.509 -10.922 -5.097 1.00 95.25 69 ARG A C 1
ATOM 546 O O . ARG A 1 69 ? 3.489 -10.580 -5.744 1.00 95.25 69 ARG A O 1
ATOM 553 N N . GLY A 1 70 ? 1.396 -11.397 -5.656 1.00 95.31 70 GLY A N 1
ATOM 554 C CA . GLY A 1 70 ?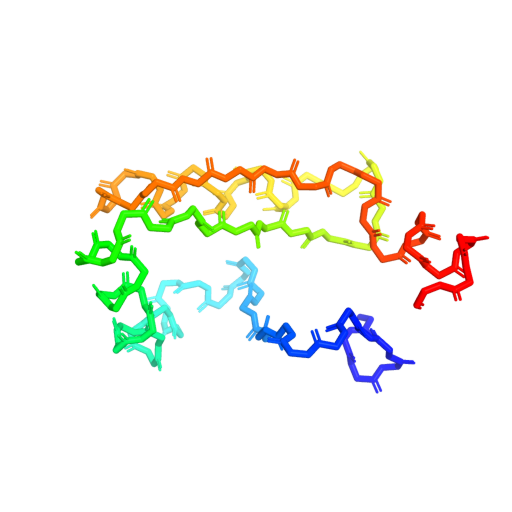 1.214 -11.519 -7.104 1.00 95.31 70 GLY A CA 1
ATOM 555 C C . GLY A 1 70 ? 1.266 -10.180 -7.841 1.00 95.31 70 GLY A C 1
ATOM 556 O O . GLY A 1 70 ? 1.696 -10.100 -8.995 1.00 95.31 70 GLY A O 1
ATOM 557 N N . GLY A 1 71 ? 0.891 -9.106 -7.143 1.00 96.31 71 GLY A N 1
ATOM 558 C CA . GLY A 1 71 ? 0.906 -7.760 -7.687 1.00 96.31 71 GLY A CA 1
ATOM 559 C C . GLY A 1 71 ? -0.077 -7.565 -8.839 1.00 96.31 71 GLY A C 1
ATOM 560 O O . GLY A 1 71 ? -0.956 -8.382 -9.112 1.00 96.31 71 GLY A O 1
ATOM 561 N N . TRP A 1 72 ? 0.098 -6.452 -9.543 1.00 96.44 72 TRP A N 1
ATOM 562 C CA . TRP A 1 72 ? -0.707 -6.109 -10.712 1.00 96.44 72 TRP A CA 1
ATOM 563 C C . TRP A 1 72 ? -0.600 -7.152 -11.833 1.00 96.44 72 TRP A C 1
ATOM 565 O O . TRP A 1 72 ? -1.583 -7.441 -12.513 1.00 96.44 72 TRP A O 1
ATOM 575 N N . LYS A 1 73 ? 0.587 -7.737 -12.024 1.00 96.00 73 LYS A N 1
ATOM 576 C CA . LYS A 1 73 ? 0.840 -8.730 -13.071 1.00 96.00 73 LYS A CA 1
ATOM 577 C C . LYS A 1 73 ? -0.024 -9.978 -12.897 1.00 96.00 73 LYS A C 1
ATOM 579 O O . LYS A 1 73 ? -0.608 -10.433 -13.880 1.00 96.00 73 LYS A O 1
ATOM 584 N N . GLU A 1 74 ? -0.111 -10.520 -11.684 1.00 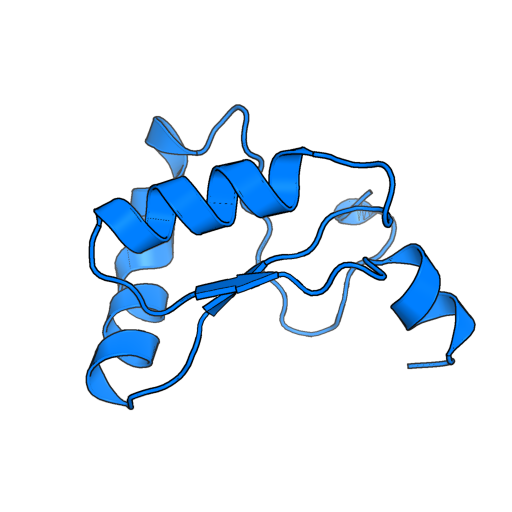97.06 74 GLU A N 1
ATOM 585 C CA . GLU A 1 74 ? -0.939 -11.699 -11.407 1.00 97.06 74 GLU A CA 1
ATOM 586 C C . GLU A 1 74 ? -2.428 -11.366 -11.531 1.00 97.06 74 GLU A C 1
ATOM 588 O O . GLU A 1 74 ? -3.131 -12.067 -12.253 1.00 97.06 74 GLU A O 1
ATOM 593 N N . TRP A 1 75 ? -2.872 -10.247 -10.941 1.00 96.62 75 TRP A N 1
ATOM 594 C CA . TRP A 1 75 ? -4.260 -9.777 -11.045 1.00 96.62 75 TRP A CA 1
ATOM 595 C C . TRP A 1 75 ? -4.729 -9.695 -12.500 1.00 96.62 75 TRP A C 1
ATOM 597 O O . TRP A 1 75 ? -5.729 -10.296 -12.883 1.00 96.62 75 TRP A O 1
ATOM 607 N N . ARG A 1 76 ? -3.948 -9.011 -13.344 1.00 95.56 76 ARG A N 1
ATOM 608 C CA . ARG A 1 76 ? -4.262 -8.860 -14.766 1.00 95.56 76 ARG A CA 1
ATOM 609 C C . ARG A 1 76 ? -4.254 -10.201 -15.502 1.00 95.56 76 ARG A C 1
ATOM 611 O O . ARG A 1 76 ? -5.083 -10.417 -16.379 1.00 95.56 76 ARG A O 1
ATOM 618 N N . SER A 1 77 ? -3.318 -11.091 -15.169 1.00 96.38 77 SER A N 1
ATOM 619 C CA . SER A 1 77 ? -3.235 -12.427 -15.781 1.00 96.38 77 SER A CA 1
ATOM 620 C C . SER A 1 77 ? -4.424 -13.315 -15.404 1.00 96.38 77 SER A C 1
ATOM 622 O O . SER A 1 77 ? -4.763 -14.216 -16.164 1.00 96.38 77 SER A O 1
ATOM 624 N N . ALA A 1 78 ? -5.069 -13.046 -14.266 1.00 96.25 78 ALA A N 1
ATOM 625 C CA . ALA A 1 78 ? -6.271 -13.739 -13.817 1.00 96.25 78 ALA A CA 1
ATOM 626 C C . ALA A 1 78 ? -7.564 -13.255 -14.506 1.00 96.25 78 ALA A C 1
ATOM 628 O O . ALA A 1 78 ? -8.614 -13.857 -14.298 1.00 96.25 78 ALA A O 1
ATOM 629 N N . GLY A 1 79 ? -7.508 -12.196 -15.326 1.00 93.12 79 GLY A N 1
ATOM 630 C CA . GLY A 1 79 ? -8.687 -11.641 -16.002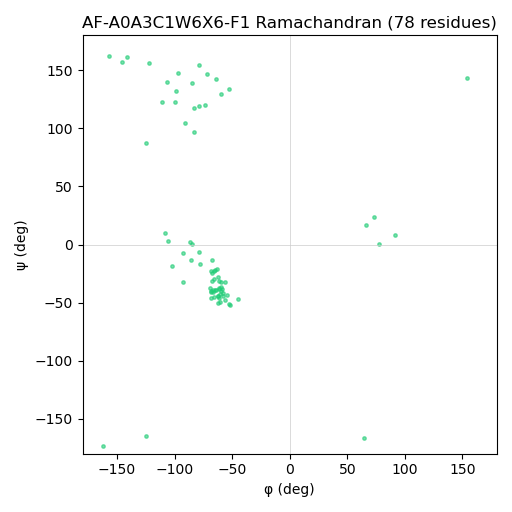 1.00 93.12 79 GLY A CA 1
ATOM 631 C C . GLY A 1 79 ? -9.636 -10.870 -15.077 1.00 93.12 79 GLY A C 1
ATOM 632 O O . GLY A 1 79 ? -10.821 -10.765 -15.388 1.00 93.12 79 GLY A O 1
ATOM 633 N N . LEU A 1 80 ? -9.116 -10.367 -13.952 1.00 86.31 80 LEU A N 1
ATOM 634 C CA . LEU A 1 80 ? -9.831 -9.563 -12.957 1.00 86.31 80 LEU A CA 1
ATOM 635 C C . LEU A 1 80 ? -9.617 -8.055 -13.153 1.00 86.31 80 LEU A C 1
ATOM 637 O O . LEU A 1 80 ? -8.623 -7.649 -13.801 1.00 86.31 80 LEU A O 1
#

Secondary structure (DSSP, 8-state):
-GGG---TT-----GGGHHHHGGGGHHHHHHHHHTTPPEEEE-SSTT-SHHHHHHHHHHHTT--EEEETTHHHHHHHTT-

Foldseek 3Di:
DVVVDADPPDDDQFLVCNVPCVVVCVVVQVVCVVVVHEAEFAAQALVDCRRVVSQVVSVVVVGHYDYPNGHPVNVVVVVD

Mean predicted aligned error: 2.41 Å

Radius of gyration: 12.4 Å; Cα contacts (8 Å, |Δi|>4): 84; chains: 1; bounding box: 24×27×31 Å